Protein AF-A0A164GA75-F1 (afdb_monomer_lite)

Secondary structure (DSSP, 8-state):
-HHHHHHHHHHHHHHHHHHHHTT-HHHHHHHHHHHHHHHHHHHHHHHHHHHHHHHHHHHHHHHHHHHHHHHHHHHHHHHHHHHHHHHHHHHHHHHTTS--TT------PPPPSSPPP-PPPSS-HHHH-S-GGGGHHHHHHHHHHHHS--S-HHHHHHHHHTT--SHHHHH-

Sequence (172 aa):
EEWEKELEKLTSRFERELANKRKKPDEQKVLTLRLQREREDLEKNLTVRRDKKKESLTRKLLEHERAATAALVEKQSKEMMNLINEKRSEFMRAESLYIDDDYQTEELFPYPSNAPAPQPPGVAKTDIYHDPLVFADIDQIAISVAQEDQKTFTDLVRMLIGRCGSDVEKAR

Radius of gyration: 41.41 Å; chains: 1; bounding box: 78×39×121 Å

Foldseek 3Di:
DVVVVVVVVVVVVVVVVVVVVVPCPPVVVVVVVVVVVVVVVVVVVVVVVVVVVVVVVVVVVVVVVVVVVVVVVVVVVVVVVVVVVVVVVVVVVVVVVVPDPPDPDPDPPPPPPDDPDDDDDPDDPVRPDPDPVVCVVLVVQLVVLVVDDDPDPVVSLCSSCVPPPDPVSSVD

Organism: NCBI:txid35525

Structure (mmCIF, N/CA/C/O backbone):
data_AF-A0A164GA75-F1
#
_entry.id   AF-A0A164GA75-F1
#
loop_
_atom_site.group_PDB
_atom_site.id
_atom_site.type_symbol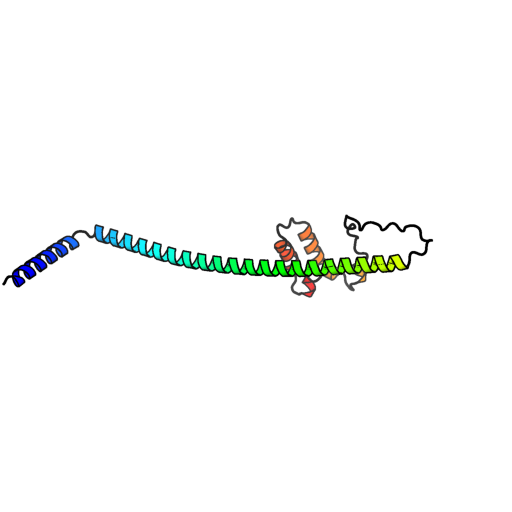
_atom_site.label_atom_id
_atom_site.label_alt_id
_atom_site.label_comp_id
_atom_site.label_asym_id
_atom_site.label_entity_id
_atom_site.label_seq_id
_atom_site.pdbx_PDB_ins_code
_atom_site.Cartn_x
_atom_site.Cartn_y
_atom_site.Cartn_z
_atom_site.occupancy
_atom_site.B_iso_or_equiv
_atom_site.auth_seq_id
_atom_site.auth_comp_id
_atom_site.auth_asym_id
_atom_site.auth_atom_id
_atom_site.pdbx_PDB_model_num
ATOM 1 N N . GLU A 1 1 ? -21.907 -17.164 85.142 1.00 59.22 1 GLU A N 1
ATOM 2 C CA . GLU A 1 1 ? -22.720 -15.996 85.543 1.00 59.22 1 GLU A CA 1
ATOM 3 C C . GLU A 1 1 ? -22.492 -14.733 84.706 1.00 59.22 1 GLU A C 1
ATOM 5 O O . GLU A 1 1 ? -23.380 -14.381 83.941 1.00 59.22 1 GLU A O 1
ATOM 10 N N . GLU A 1 2 ? -21.353 -14.032 84.779 1.00 69.69 2 GLU A N 1
ATOM 11 C CA . GLU A 1 2 ? -21.172 -12.776 84.007 1.00 69.69 2 GLU A CA 1
ATOM 12 C C . GLU A 1 2 ? -21.111 -12.994 82.487 1.00 69.69 2 GLU A C 1
ATOM 14 O O . GLU A 1 2 ? -21.701 -12.242 81.714 1.00 69.69 2 GLU A O 1
ATOM 19 N N . TRP A 1 3 ? -20.468 -14.080 82.062 1.00 61.66 3 TRP A N 1
ATOM 20 C CA . TRP A 1 3 ? -20.331 -14.450 80.653 1.00 61.66 3 TRP A CA 1
ATOM 21 C C . TRP A 1 3 ? -21.656 -14.867 80.011 1.00 61.66 3 TRP A C 1
ATOM 23 O O . TRP A 1 3 ? -21.886 -14.592 78.839 1.00 61.66 3 TRP A O 1
ATOM 33 N N . GLU A 1 4 ? -22.555 -15.479 80.780 1.00 81.44 4 GLU A N 1
ATOM 34 C CA . GLU A 1 4 ? -23.886 -15.868 80.299 1.00 81.44 4 GLU A CA 1
ATOM 35 C C . GLU A 1 4 ? -24.770 -14.638 80.095 1.00 81.44 4 GLU A C 1
ATOM 37 O O . GLU A 1 4 ? -25.447 -14.538 79.077 1.00 81.44 4 GLU A O 1
ATOM 42 N N . LYS A 1 5 ? -24.685 -13.650 80.996 1.00 87.12 5 LYS A N 1
ATOM 43 C CA . LYS A 1 5 ? -25.382 -12.365 80.837 1.00 87.12 5 LYS A CA 1
ATOM 44 C C . LYS A 1 5 ? -24.860 -11.569 79.643 1.00 87.12 5 LYS A C 1
ATOM 46 O O . LYS A 1 5 ? -25.651 -10.942 78.943 1.00 87.12 5 LYS A O 1
ATOM 51 N N . GLU A 1 6 ? -23.552 -11.573 79.392 1.00 81.31 6 GLU A N 1
ATOM 52 C CA . GLU A 1 6 ? -22.984 -10.920 78.205 1.00 81.31 6 GLU A CA 1
ATOM 53 C C . GLU A 1 6 ? -23.359 -11.651 76.910 1.00 81.31 6 GLU A C 1
ATOM 55 O O . GLU A 1 6 ? -23.704 -11.005 75.919 1.00 81.31 6 GLU A O 1
ATOM 60 N N . LEU A 1 7 ? -23.401 -12.986 76.923 1.00 84.69 7 LEU A N 1
ATOM 61 C CA . LEU A 1 7 ? -23.861 -13.774 75.781 1.00 84.69 7 LEU A CA 1
ATOM 62 C C . LEU A 1 7 ? -25.351 -13.536 75.495 1.00 84.69 7 LEU A C 1
ATOM 64 O O . LEU A 1 7 ? -25.736 -13.348 74.342 1.00 84.69 7 LEU A O 1
ATOM 68 N N . GLU A 1 8 ? -26.189 -13.475 76.527 1.00 86.94 8 GLU A N 1
ATOM 69 C CA . GLU A 1 8 ? -27.622 -13.199 76.406 1.00 86.94 8 GLU A CA 1
ATOM 70 C C . GLU A 1 8 ? -27.879 -11.775 75.886 1.00 86.94 8 GLU A C 1
ATOM 72 O O . GLU A 1 8 ? -28.682 -11.576 74.970 1.00 86.94 8 GLU A O 1
ATOM 77 N N . LYS A 1 9 ? -27.127 -10.778 76.372 1.00 86.38 9 LYS A N 1
ATOM 78 C CA . LYS A 1 9 ? -27.160 -9.411 75.823 1.00 86.38 9 LYS A CA 1
ATOM 79 C C . LYS A 1 9 ? -26.734 -9.372 74.359 1.00 86.38 9 LYS A C 1
ATOM 81 O O . LYS A 1 9 ? -27.380 -8.685 73.564 1.00 86.38 9 LYS A O 1
ATOM 86 N N . LEU A 1 10 ? -25.669 -10.088 73.996 1.00 84.25 10 LEU A N 1
ATOM 87 C CA . LEU A 1 10 ? -25.163 -10.134 72.626 1.00 84.25 10 LEU A CA 1
ATOM 88 C C . LEU A 1 10 ? -26.178 -10.798 71.690 1.00 84.25 10 LEU A C 1
ATOM 90 O O . LEU A 1 10 ? -26.462 -10.264 70.618 1.00 84.25 10 LEU A O 1
ATOM 94 N N . THR A 1 11 ? -26.790 -11.895 72.136 1.00 86.31 11 THR A N 1
ATOM 95 C CA . THR A 1 11 ? -27.823 -12.633 71.395 1.00 86.31 11 THR A CA 1
ATOM 96 C C . THR A 1 11 ? -29.084 -11.788 71.226 1.00 86.31 11 THR A C 1
ATOM 98 O O . THR A 1 11 ? -29.563 -11.613 70.110 1.00 86.31 11 THR A O 1
ATOM 101 N N . SER A 1 12 ? -29.560 -11.140 72.294 1.00 85.44 12 SER A N 1
ATOM 102 C CA . SER A 1 12 ? -30.733 -10.259 72.246 1.00 85.44 12 SER A CA 1
ATOM 103 C C . SER A 1 12 ? -30.503 -9.016 71.376 1.00 85.44 12 SER A C 1
ATOM 105 O O . SER A 1 12 ? -31.422 -8.529 70.711 1.00 85.44 12 SER A O 1
ATOM 107 N N . ARG A 1 13 ? -29.269 -8.495 71.336 1.00 86.62 13 ARG A N 1
ATOM 108 C CA . ARG A 1 13 ? -28.877 -7.414 70.420 1.00 86.62 13 ARG A CA 1
ATOM 109 C C . ARG A 1 13 ? -28.888 -7.891 68.966 1.00 86.62 13 ARG A C 1
ATOM 111 O O . ARG A 1 13 ? -29.420 -7.182 68.114 1.00 86.62 13 ARG A O 1
ATOM 118 N N . PHE A 1 14 ? -28.365 -9.087 68.700 1.00 81.94 14 PHE A N 1
ATOM 119 C CA . PHE A 1 14 ? -28.372 -9.699 67.372 1.00 81.94 14 PHE A CA 1
ATOM 120 C C . PHE A 1 14 ? -29.788 -9.990 66.869 1.00 81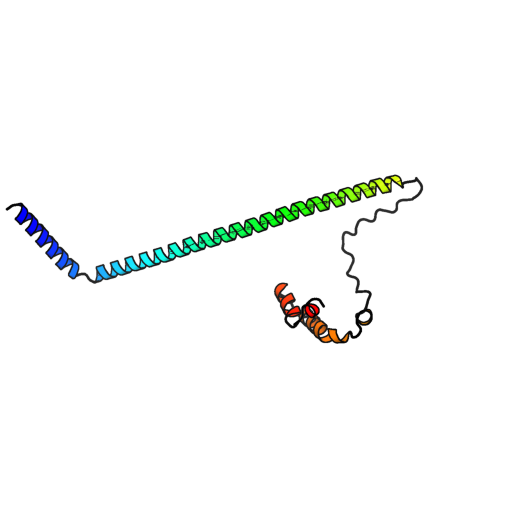.94 14 PHE A C 1
ATOM 122 O O . PHE A 1 14 ? -30.111 -9.657 65.731 1.00 81.94 14 PHE A O 1
ATOM 129 N N . GLU A 1 15 ? -30.662 -10.545 67.709 1.00 78.31 15 GLU A N 1
ATOM 130 C CA . GLU A 1 15 ? -32.063 -10.800 67.360 1.00 78.31 15 GLU A CA 1
ATOM 131 C C . GLU A 1 15 ? -32.826 -9.504 67.062 1.00 78.31 15 GLU A C 1
ATOM 133 O O . GLU A 1 15 ? -33.569 -9.438 66.079 1.00 78.31 15 GLU A O 1
ATOM 138 N N . ARG A 1 16 ? -32.591 -8.437 67.841 1.00 78.75 16 ARG A N 1
ATOM 139 C CA . ARG A 1 16 ? -33.144 -7.100 67.558 1.00 78.75 16 ARG A CA 1
ATOM 140 C C . ARG A 1 16 ? -32.627 -6.521 66.243 1.00 78.75 16 ARG A C 1
ATOM 142 O O . ARG A 1 16 ? -33.408 -5.941 65.490 1.00 78.75 16 ARG A O 1
ATOM 149 N N . GLU A 1 17 ? -31.344 -6.690 65.932 1.00 73.94 17 GLU A N 1
ATOM 150 C CA . GLU A 1 17 ? -30.787 -6.268 64.642 1.00 73.94 17 GLU A CA 1
ATOM 151 C C . GLU A 1 17 ? -31.347 -7.078 63.468 1.00 73.94 17 GLU A C 1
ATOM 153 O O . GLU A 1 17 ? -31.675 -6.495 62.435 1.00 73.94 17 GLU A O 1
ATOM 158 N N . LEU A 1 18 ? -31.527 -8.393 63.615 1.00 70.88 18 LEU A N 1
ATOM 159 C CA . LEU A 1 18 ? -32.168 -9.243 62.607 1.00 70.88 18 LEU A CA 1
ATOM 160 C C . LEU A 1 18 ? -33.634 -8.853 62.384 1.00 70.88 18 LEU A C 1
ATOM 162 O O . LEU A 1 18 ? -34.083 -8.770 61.238 1.00 70.88 18 LEU A O 1
ATOM 166 N N . ALA A 1 19 ? -34.371 -8.564 63.457 1.00 69.19 19 ALA A N 1
ATOM 167 C CA . ALA A 1 19 ? -35.753 -8.097 63.387 1.00 69.19 19 ALA A CA 1
ATOM 168 C C . ALA A 1 19 ? -35.871 -6.716 62.715 1.00 69.19 19 ALA A C 1
ATOM 170 O O . ALA A 1 19 ? -36.826 -6.476 61.974 1.00 69.19 19 ALA A O 1
ATOM 171 N N . ASN A 1 20 ? -34.885 -5.832 62.907 1.00 62.78 20 ASN A N 1
ATOM 172 C CA . ASN A 1 20 ? -34.824 -4.529 62.240 1.00 62.78 20 ASN A CA 1
ATOM 173 C C . ASN A 1 20 ? -34.371 -4.630 60.775 1.00 62.78 20 ASN A C 1
ATOM 175 O O . ASN A 1 20 ? -34.919 -3.934 59.921 1.00 62.78 20 ASN A O 1
ATOM 179 N N . LYS A 1 21 ? -33.438 -5.533 60.449 1.00 59.88 21 LYS A N 1
ATOM 180 C CA . LYS A 1 21 ? -32.997 -5.793 59.065 1.00 59.88 21 LYS A CA 1
ATOM 181 C C . LYS A 1 21 ? -34.101 -6.411 58.206 1.00 59.88 21 LYS A C 1
ATOM 183 O O . LYS A 1 21 ? -34.200 -6.088 57.028 1.00 59.88 21 LYS A O 1
ATOM 188 N N . ARG A 1 22 ? -34.991 -7.217 58.797 1.00 58.31 22 ARG A N 1
ATOM 189 C CA . ARG A 1 22 ? -36.181 -7.759 58.113 1.00 58.31 22 ARG A CA 1
ATOM 190 C C . ARG A 1 22 ? -37.198 -6.688 57.678 1.00 58.31 22 ARG A C 1
ATOM 192 O O . ARG A 1 22 ? -38.061 -6.996 56.864 1.00 58.31 22 ARG A O 1
ATOM 199 N N . LYS A 1 23 ? -37.115 -5.448 58.182 1.00 55.59 23 LYS A N 1
ATOM 200 C CA . LYS A 1 23 ? -38.116 -4.389 57.941 1.00 55.59 23 LYS A CA 1
ATOM 201 C C . LYS A 1 23 ? -37.779 -3.389 56.825 1.00 55.59 23 LYS A C 1
ATOM 203 O O . LYS A 1 23 ? -38.634 -2.568 56.515 1.00 55.59 23 LYS A O 1
ATOM 208 N N . LYS A 1 24 ? -36.599 -3.437 56.191 1.00 58.72 24 LYS A N 1
ATOM 209 C CA . LYS A 1 24 ? -36.238 -2.493 55.108 1.00 58.72 24 LYS A CA 1
ATOM 210 C C . LYS A 1 24 ? -35.827 -3.194 53.805 1.00 58.72 24 LYS A C 1
ATOM 212 O O . LYS A 1 24 ? -34.660 -3.147 53.416 1.00 58.72 24 LYS A O 1
ATOM 217 N N . PRO A 1 25 ? -36.782 -3.813 53.091 1.00 60.19 25 PRO A N 1
ATOM 218 C CA . PRO A 1 25 ? -36.524 -4.400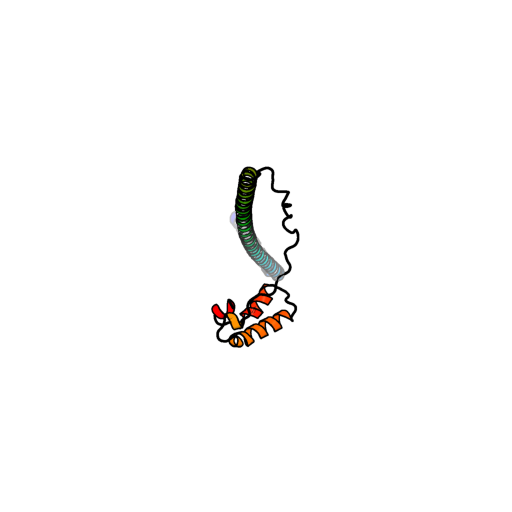 51.775 1.00 60.19 25 PRO A CA 1
ATOM 219 C C . PRO A 1 25 ? -36.012 -3.371 50.748 1.00 60.19 25 PRO A C 1
ATOM 221 O O . PRO A 1 25 ? -35.277 -3.742 49.836 1.00 60.19 25 PRO A O 1
ATOM 224 N N . ASP A 1 26 ? -36.338 -2.084 50.907 1.00 61.50 26 ASP A N 1
ATOM 225 C CA . ASP A 1 26 ? -35.919 -1.028 49.975 1.00 61.50 26 ASP A CA 1
ATOM 226 C C . ASP A 1 26 ? -34.427 -0.674 50.072 1.00 61.50 26 ASP A C 1
ATOM 228 O O . ASP A 1 26 ? -33.779 -0.503 49.043 1.00 61.50 26 ASP A O 1
ATOM 232 N N . GLU A 1 27 ? -33.831 -0.655 51.271 1.00 63.94 27 GLU A N 1
ATOM 233 C CA . GLU A 1 27 ? -32.378 -0.449 51.420 1.00 63.94 27 GLU A CA 1
ATOM 234 C C . GLU A 1 27 ? -31.586 -1.626 50.834 1.00 63.94 27 GLU A C 1
ATOM 236 O O . GLU A 1 27 ? -30.535 -1.435 50.221 1.00 63.94 27 GLU A O 1
ATOM 241 N N . GLN A 1 28 ? -32.122 -2.843 50.953 1.00 65.00 28 GLN A N 1
ATOM 242 C CA . GLN A 1 28 ? -31.507 -4.044 50.399 1.00 65.00 28 GLN A CA 1
ATOM 243 C C . GLN A 1 28 ? -31.578 -4.063 48.866 1.00 65.00 28 GLN A C 1
ATOM 245 O O . GLN A 1 28 ? -30.580 -4.380 48.223 1.00 65.00 28 GLN A O 1
ATOM 250 N N . LYS A 1 29 ? -32.703 -3.623 48.278 1.00 71.88 29 LYS A N 1
ATOM 251 C CA . LYS A 1 29 ? -32.850 -3.425 46.825 1.00 71.88 29 LYS A CA 1
ATOM 252 C C . LYS A 1 29 ? -31.896 -2.358 46.285 1.00 71.88 29 LYS A C 1
ATOM 254 O O . LYS A 1 29 ? -31.249 -2.583 45.263 1.00 71.88 29 LYS A O 1
ATOM 259 N N . VAL A 1 30 ? -31.761 -1.222 46.973 1.00 77.56 30 VAL A N 1
ATOM 260 C CA . VAL A 1 30 ? -30.824 -0.148 46.591 1.00 77.56 30 VAL A CA 1
ATOM 261 C C . VAL A 1 30 ? -29.373 -0.627 46.664 1.00 77.56 30 VAL A C 1
ATOM 263 O O . VAL A 1 30 ? -28.587 -0.338 45.760 1.00 77.56 30 VAL A O 1
ATOM 266 N N . LEU A 1 31 ? -29.018 -1.404 47.692 1.00 75.12 31 LEU A N 1
ATOM 267 C CA . LEU A 1 31 ? -27.688 -1.999 47.820 1.00 75.12 31 LEU A CA 1
ATOM 268 C C . LEU A 1 31 ? -27.401 -2.998 46.692 1.00 75.12 31 LEU A C 1
ATOM 270 O O . LEU A 1 31 ? -26.341 -2.926 46.076 1.00 75.12 31 LEU A O 1
ATOM 274 N N . THR A 1 32 ? -28.347 -3.884 46.368 1.00 79.50 32 THR A N 1
ATOM 275 C CA . THR A 1 32 ? -28.183 -4.822 45.246 1.00 79.50 32 THR A CA 1
ATOM 276 C C . THR A 1 32 ? -28.052 -4.106 43.906 1.00 79.50 32 THR A C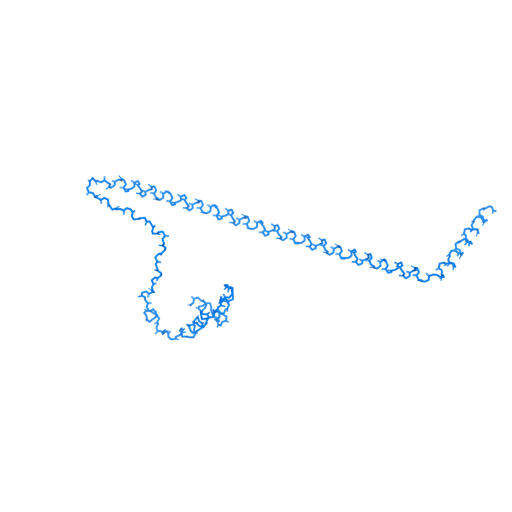 1
ATOM 278 O O . THR A 1 32 ? -27.236 -4.508 43.084 1.00 79.50 32 THR A O 1
ATOM 281 N N . LEU A 1 33 ? -28.782 -3.007 43.700 1.00 83.62 33 LEU A N 1
ATOM 282 C CA . LEU A 1 33 ? -28.729 -2.228 42.462 1.00 83.62 33 LEU A CA 1
ATOM 283 C C . LEU A 1 33 ? -27.399 -1.465 42.334 1.00 83.62 33 LEU A C 1
ATOM 285 O O . LEU A 1 33 ? -26.836 -1.393 41.243 1.00 83.62 33 LEU A O 1
ATOM 289 N N . ARG A 1 34 ? -26.840 -0.970 43.452 1.00 84.12 34 ARG A N 1
ATOM 290 C CA . ARG A 1 34 ? -25.469 -0.430 43.497 1.00 84.12 34 ARG A CA 1
ATOM 291 C C . ARG A 1 34 ? -24.422 -1.489 43.175 1.00 84.12 34 ARG A C 1
ATOM 293 O O . ARG A 1 34 ? -23.603 -1.252 42.298 1.00 84.12 34 ARG A O 1
ATOM 300 N N . LEU A 1 35 ? -24.482 -2.651 43.822 1.00 86.50 35 LEU A N 1
ATOM 301 C CA . LEU A 1 35 ? -23.540 -3.749 43.576 1.00 86.50 35 LEU A CA 1
ATOM 302 C C . LEU A 1 35 ? -23.604 -4.241 42.125 1.00 86.50 35 LEU A C 1
ATOM 304 O O . LEU A 1 35 ? -22.582 -4.564 41.527 1.00 86.50 35 LEU A O 1
ATOM 308 N N . GLN A 1 36 ? -24.798 -4.267 41.534 1.00 87.38 36 GLN A N 1
ATOM 309 C CA . GLN A 1 36 ? -24.979 -4.641 40.137 1.00 87.38 36 GLN A CA 1
ATOM 310 C C . GLN A 1 36 ? -24.379 -3.602 39.183 1.00 87.38 36 GLN A C 1
ATOM 312 O O . GLN A 1 36 ? -23.697 -3.975 38.231 1.00 87.38 36 GLN A O 1
ATOM 317 N N . ARG A 1 37 ? -24.540 -2.310 39.488 1.00 88.12 37 ARG A N 1
ATOM 318 C CA . ARG A 1 37 ? -23.903 -1.221 38.741 1.00 88.12 37 ARG A CA 1
ATOM 319 C C . ARG A 1 37 ? -22.379 -1.247 38.867 1.00 88.12 37 ARG A C 1
ATOM 321 O O . ARG A 1 37 ? -21.695 -1.143 37.859 1.00 88.12 37 ARG A O 1
ATOM 328 N N . GLU A 1 38 ? -21.848 -1.478 40.068 1.00 87.88 38 GLU A N 1
ATOM 329 C CA . GLU A 1 38 ? -20.406 -1.651 40.297 1.00 87.88 38 GLU A CA 1
ATOM 330 C C . GLU A 1 38 ? -19.849 -2.853 39.525 1.00 87.88 38 GLU A C 1
ATOM 332 O O . GLU A 1 38 ? -18.774 -2.761 38.934 1.00 87.88 38 GLU A O 1
ATOM 337 N N . ARG A 1 39 ? -20.596 -3.965 39.460 1.00 89.00 39 ARG A N 1
ATOM 338 C CA . ARG A 1 39 ? -20.222 -5.135 38.655 1.00 89.00 39 ARG A CA 1
ATOM 339 C C . ARG A 1 39 ? -20.165 -4.798 37.165 1.00 89.00 39 ARG A C 1
ATOM 341 O O . ARG A 1 39 ? -19.188 -5.144 36.509 1.00 89.00 39 ARG A O 1
ATOM 348 N N . GLU A 1 40 ? -21.186 -4.126 36.638 1.00 88.38 40 GLU A N 1
ATOM 349 C CA . GLU A 1 40 ? -21.233 -3.701 35.233 1.00 88.38 40 GLU A CA 1
ATOM 350 C C . GLU A 1 40 ? -20.126 -2.692 34.894 1.00 88.38 40 GLU A C 1
ATOM 352 O O . GLU A 1 40 ? -19.514 -2.775 33.829 1.00 88.38 40 GLU A O 1
ATOM 357 N N . ASP A 1 41 ? -19.833 -1.756 35.797 1.00 88.50 41 ASP A N 1
ATOM 358 C CA . ASP A 1 41 ? -18.778 -0.757 35.614 1.00 88.50 41 ASP A CA 1
ATOM 359 C C . ASP A 1 41 ? -17.379 -1.387 35.664 1.00 88.50 41 ASP A C 1
ATOM 361 O O . ASP A 1 41 ? -16.488 -0.989 34.903 1.00 88.50 41 ASP A O 1
ATOM 365 N N . LEU A 1 42 ? -17.181 -2.402 36.513 1.00 86.75 42 LEU A N 1
ATOM 366 C CA . LEU A 1 42 ? -15.963 -3.213 36.538 1.00 86.75 42 LEU A CA 1
ATOM 367 C C . LEU A 1 42 ? -15.813 -4.033 35.256 1.00 86.75 42 LEU A C 1
ATOM 369 O O . LEU A 1 42 ? -14.739 -4.030 34.655 1.00 86.75 42 LEU A O 1
ATOM 373 N N . GLU A 1 43 ? -16.881 -4.685 34.799 1.00 85.44 43 GLU A N 1
ATOM 374 C CA . GLU A 1 43 ? -16.886 -5.473 33.566 1.00 85.44 43 GLU A CA 1
ATOM 375 C C . GLU A 1 43 ? -16.548 -4.604 32.343 1.00 85.44 43 GLU A C 1
ATOM 377 O O . GLU A 1 43 ? -15.649 -4.941 31.567 1.00 85.44 43 GLU A O 1
ATOM 382 N N . LYS A 1 44 ? -17.167 -3.422 32.226 1.00 88.94 44 LYS A N 1
ATOM 383 C CA . LYS A 1 44 ? -16.848 -2.429 31.185 1.00 88.94 44 LYS A CA 1
ATOM 384 C C . LYS A 1 44 ? -15.412 -1.914 31.294 1.00 88.94 44 LYS A C 1
ATOM 386 O O . LYS A 1 44 ? -14.733 -1.760 30.283 1.00 88.94 44 LYS A O 1
ATOM 391 N N . ASN A 1 45 ? -14.902 -1.661 32.500 1.00 88.81 45 ASN A N 1
ATOM 392 C CA . ASN A 1 45 ? -13.514 -1.218 32.661 1.00 88.81 45 ASN A CA 1
ATOM 393 C C . ASN A 1 45 ? -12.503 -2.288 32.237 1.00 88.81 45 ASN A C 1
ATOM 395 O O . ASN A 1 45 ? -11.477 -1.963 31.633 1.00 88.81 45 ASN A O 1
ATOM 399 N N . LEU A 1 46 ? -12.774 -3.556 32.547 1.00 87.06 46 LEU A N 1
ATOM 400 C CA . LEU A 1 46 ? -11.898 -4.665 32.178 1.00 87.06 46 LEU A CA 1
ATOM 401 C C . LEU A 1 46 ? -11.856 -4.867 30.658 1.00 87.06 46 LEU A C 1
ATOM 403 O O . LEU A 1 46 ? -10.766 -5.020 30.099 1.00 87.06 46 LEU A O 1
ATOM 407 N N . THR A 1 47 ? -13.002 -4.788 29.975 1.00 84.50 47 THR A N 1
ATOM 408 C CA . THR A 1 47 ? -13.063 -4.885 28.507 1.00 84.50 47 THR A CA 1
ATOM 409 C C . THR A 1 47 ? -12.377 -3.698 27.836 1.00 84.50 47 THR A C 1
ATOM 411 O O . THR A 1 47 ? -11.505 -3.904 26.993 1.00 84.50 47 THR A O 1
ATOM 414 N N . VAL A 1 48 ? -12.630 -2.471 28.300 1.00 89.62 48 VAL A N 1
ATOM 415 C CA . VAL A 1 48 ? -11.975 -1.258 27.782 1.00 89.62 48 VAL A CA 1
ATOM 416 C C . VAL A 1 48 ? -10.455 -1.310 27.954 1.00 89.62 48 VAL A C 1
ATOM 418 O O . VAL A 1 48 ? -9.717 -0.934 27.045 1.00 89.62 48 VAL A O 1
ATOM 421 N N . ARG A 1 49 ? -9.945 -1.787 29.098 1.00 87.19 49 ARG A N 1
ATOM 422 C CA . ARG A 1 49 ? -8.491 -1.926 29.316 1.00 87.19 49 ARG A CA 1
ATOM 423 C C . ARG A 1 49 ? -7.867 -2.943 28.367 1.00 87.19 49 ARG A C 1
ATOM 425 O O . ARG A 1 49 ? -6.793 -2.686 27.821 1.00 87.19 49 ARG A O 1
ATOM 432 N N . ARG A 1 50 ? -8.531 -4.083 28.168 1.00 90.00 50 ARG A N 1
ATOM 433 C CA . ARG A 1 50 ? -8.089 -5.114 27.224 1.00 90.00 50 ARG A CA 1
ATOM 434 C C . ARG A 1 50 ? -8.062 -4.568 25.795 1.00 90.00 50 ARG A C 1
ATOM 436 O O . ARG A 1 50 ? -7.064 -4.761 25.102 1.00 90.00 50 ARG A O 1
ATOM 443 N N . ASP A 1 51 ? -9.103 -3.851 25.388 1.00 90.06 51 ASP A N 1
ATOM 444 C CA . ASP A 1 51 ? -9.227 -3.318 24.030 1.00 90.06 51 ASP A CA 1
ATOM 445 C C . ASP A 1 51 ? -8.187 -2.224 23.766 1.00 90.06 51 ASP A C 1
ATOM 447 O O . ASP A 1 51 ? -7.461 -2.309 22.779 1.00 90.06 51 ASP A O 1
ATOM 451 N N . LYS A 1 52 ? -7.985 -1.297 24.713 1.00 93.38 52 LYS A N 1
ATOM 452 C CA . LYS A 1 52 ? -6.909 -0.289 24.645 1.00 93.38 52 LYS A CA 1
ATOM 453 C C . LYS A 1 52 ? -5.519 -0.920 24.548 1.00 93.38 52 LYS A C 1
ATOM 455 O O . LYS A 1 52 ? -4.659 -0.426 23.821 1.00 93.38 52 LYS A O 1
ATOM 460 N N . LYS A 1 53 ? -5.272 -2.020 25.272 1.00 93.50 53 LYS A N 1
ATOM 461 C CA . LYS A 1 53 ? -3.991 -2.741 25.199 1.00 93.50 53 LYS A CA 1
ATOM 462 C C . LYS A 1 53 ? -3.800 -3.402 23.833 1.00 93.50 53 LYS A C 1
ATOM 464 O O . LYS A 1 53 ? -2.704 -3.324 23.280 1.00 93.50 53 LYS A O 1
ATOM 469 N N . LYS A 1 54 ? -4.852 -4.021 23.289 1.00 94.56 54 LYS A N 1
ATOM 470 C CA . LYS A 1 54 ? -4.836 -4.620 21.949 1.00 94.56 54 LYS A CA 1
ATOM 471 C C . LYS A 1 54 ? -4.570 -3.555 20.885 1.00 94.56 54 LYS A C 1
ATOM 473 O O . LYS A 1 54 ? -3.653 -3.729 20.093 1.00 94.56 54 LYS A O 1
ATOM 478 N N . GLU A 1 55 ? -5.302 -2.447 20.929 1.00 93.44 55 GLU A N 1
ATOM 479 C CA . GLU A 1 55 ? -5.152 -1.321 20.004 1.00 93.44 55 GLU A CA 1
ATOM 480 C C . GLU A 1 55 ? -3.739 -0.722 20.058 1.00 93.44 55 GLU A C 1
ATOM 482 O O . GLU A 1 55 ? -3.097 -0.527 19.024 1.00 93.44 55 GLU A O 1
ATOM 487 N N . SER A 1 56 ? -3.205 -0.499 21.265 1.00 93.62 56 SER A N 1
ATOM 488 C CA . SER A 1 56 ? -1.841 0.006 21.450 1.00 93.62 56 SER A CA 1
ATOM 489 C C . SER A 1 56 ? -0.791 -0.936 20.859 1.00 93.62 56 SER A C 1
ATOM 491 O O . SER A 1 56 ? 0.140 -0.475 20.197 1.00 93.62 56 SER A O 1
ATOM 493 N N . LEU A 1 57 ? -0.944 -2.248 21.061 1.00 93.81 57 LEU A N 1
ATOM 494 C CA . LEU A 1 57 ? -0.030 -3.239 20.499 1.00 93.81 57 LEU A CA 1
ATOM 495 C C . LEU A 1 57 ? -0.097 -3.249 18.969 1.00 93.81 57 LEU A C 1
ATOM 497 O O . LEU A 1 57 ? 0.941 -3.178 18.316 1.00 93.81 57 LEU A O 1
ATOM 501 N N . THR A 1 58 ? -1.302 -3.271 18.395 1.00 92.44 58 THR A N 1
ATOM 502 C CA . THR A 1 58 ? -1.480 -3.243 16.937 1.00 92.44 58 THR A CA 1
ATOM 503 C C . THR A 1 58 ? -0.925 -1.964 16.319 1.00 92.44 58 THR A C 1
ATOM 505 O O . THR A 1 58 ? -0.290 -2.019 15.269 1.00 92.44 58 THR A O 1
ATOM 508 N N . ARG A 1 59 ? -1.083 -0.818 16.994 1.00 94.62 59 ARG A N 1
ATOM 509 C CA . ARG A 1 59 ? -0.538 0.465 16.537 1.00 94.62 59 ARG A CA 1
ATOM 510 C C . ARG A 1 59 ? 0.989 0.449 16.509 1.00 94.62 59 ARG A C 1
ATOM 512 O O . ARG A 1 59 ? 1.567 0.872 15.517 1.00 94.62 59 ARG A O 1
ATOM 519 N N . LYS A 1 60 ? 1.631 -0.080 17.558 1.00 94.94 60 LYS A N 1
ATOM 520 C CA . LYS A 1 60 ? 3.097 -0.212 17.623 1.00 94.94 60 LYS A CA 1
ATOM 521 C C . LYS A 1 60 ? 3.648 -1.137 16.542 1.00 94.94 60 LYS A C 1
ATOM 523 O O . LYS A 1 60 ? 4.685 -0.829 15.968 1.00 94.94 60 LYS A O 1
ATOM 528 N N . LEU A 1 61 ? 2.961 -2.245 16.253 1.00 94.06 61 LEU A N 1
ATOM 529 C CA . LEU A 1 61 ? 3.359 -3.153 15.173 1.00 94.06 61 LEU A CA 1
ATOM 530 C C . LEU A 1 61 ? 3.293 -2.459 13.809 1.00 94.06 61 LEU A C 1
ATOM 532 O O . LEU A 1 61 ? 4.263 -2.503 13.059 1.00 94.06 61 LEU A O 1
ATOM 536 N N . LEU A 1 62 ? 2.195 -1.755 13.524 1.00 94.56 62 LEU A N 1
ATOM 537 C CA . LEU A 1 62 ? 2.038 -1.024 12.266 1.00 94.56 62 LEU A CA 1
ATOM 538 C C . LEU A 1 62 ? 3.077 0.099 12.119 1.00 94.56 62 LEU A C 1
ATOM 540 O O . LEU A 1 62 ? 3.612 0.323 11.037 1.00 94.56 62 LEU A O 1
ATOM 544 N N . GLU A 1 63 ? 3.367 0.813 13.205 1.00 94.88 63 GLU A N 1
ATOM 545 C CA . GLU A 1 63 ? 4.391 1.858 13.232 1.00 94.88 63 GLU A CA 1
ATOM 546 C C . GLU A 1 63 ? 5.793 1.285 12.989 1.00 94.88 63 GLU A C 1
ATOM 548 O O . GLU A 1 63 ? 6.553 1.848 12.204 1.00 94.88 63 GLU A O 1
ATOM 553 N N . HIS A 1 64 ? 6.104 0.128 13.578 1.00 96.44 64 HIS A N 1
ATOM 554 C CA . HIS A 1 64 ? 7.360 -0.575 13.335 1.00 96.44 64 HIS A CA 1
ATOM 555 C C . HIS A 1 64 ? 7.497 -1.030 11.875 1.00 96.44 64 HIS A C 1
ATOM 557 O O . HIS A 1 64 ? 8.552 -0.833 11.275 1.00 96.44 64 HIS A O 1
ATOM 563 N N . GLU A 1 65 ? 6.444 -1.587 11.267 1.00 94.88 65 GLU A N 1
ATOM 564 C CA . GLU A 1 65 ? 6.478 -1.953 9.843 1.00 94.88 65 GLU A CA 1
ATOM 565 C C . GLU A 1 65 ? 6.663 -0.738 8.929 1.00 94.88 65 GLU A C 1
ATOM 567 O O . GLU A 1 65 ? 7.463 -0.777 7.990 1.00 94.88 65 GLU A O 1
ATOM 572 N N . ARG A 1 66 ? 5.977 0.373 9.226 1.00 95.56 66 ARG A N 1
ATOM 573 C CA . ARG A 1 66 ? 6.153 1.633 8.491 1.00 95.56 66 ARG A CA 1
ATOM 574 C C . ARG A 1 66 ? 7.582 2.154 8.608 1.00 95.56 66 ARG A C 1
ATOM 576 O O . ARG A 1 66 ? 8.162 2.540 7.598 1.00 95.56 66 ARG A O 1
ATOM 583 N N . ALA A 1 67 ? 8.160 2.133 9.809 1.00 95.25 67 ALA A N 1
ATOM 584 C CA . ALA A 1 67 ? 9.535 2.564 10.042 1.00 95.25 67 ALA A CA 1
ATOM 585 C C . ALA A 1 67 ? 10.551 1.671 9.311 1.00 95.25 67 ALA A C 1
ATOM 587 O O . ALA A 1 67 ? 11.466 2.185 8.671 1.00 95.25 67 ALA A O 1
ATOM 588 N N . ALA A 1 68 ? 10.367 0.347 9.344 1.00 95.06 68 ALA A N 1
ATOM 589 C CA . ALA A 1 68 ? 11.217 -0.595 8.618 1.00 95.06 68 ALA A CA 1
ATOM 590 C C . ALA A 1 68 ? 11.151 -0.372 7.098 1.00 95.06 68 ALA A C 1
ATOM 592 O O . ALA A 1 68 ? 12.183 -0.360 6.427 1.00 95.06 68 ALA A O 1
ATOM 593 N N . THR A 1 69 ? 9.951 -0.124 6.566 1.00 94.75 69 THR A N 1
ATOM 594 C CA . THR A 1 69 ? 9.752 0.179 5.142 1.00 94.75 69 THR A CA 1
ATOM 595 C C . THR A 1 69 ? 10.426 1.495 4.759 1.00 94.75 69 THR A C 1
ATOM 597 O O . THR A 1 69 ? 11.151 1.544 3.770 1.00 94.75 69 THR A O 1
ATOM 600 N N . ALA A 1 70 ? 10.253 2.549 5.562 1.00 96.25 70 ALA A N 1
ATOM 601 C CA . ALA A 1 70 ? 10.898 3.838 5.323 1.00 96.25 70 ALA A CA 1
ATOM 602 C C . ALA A 1 70 ? 12.431 3.723 5.336 1.00 96.25 70 ALA A C 1
ATOM 604 O O . ALA A 1 70 ? 13.092 4.250 4.446 1.00 96.25 70 ALA A O 1
ATOM 605 N N . ALA A 1 71 ? 12.997 2.979 6.291 1.00 95.56 71 ALA A N 1
ATOM 606 C CA . ALA A 1 71 ? 14.438 2.745 6.366 1.00 95.56 71 ALA A CA 1
ATOM 607 C C . ALA A 1 71 ? 14.971 1.963 5.154 1.00 95.56 71 ALA A C 1
ATOM 609 O O . ALA A 1 71 ? 16.055 2.264 4.652 1.00 95.56 71 ALA A O 1
ATOM 610 N N . LEU A 1 72 ? 14.214 0.975 4.664 1.00 96.88 72 LEU A N 1
ATOM 611 C CA . LEU A 1 72 ? 14.576 0.232 3.459 1.00 96.88 72 LEU A CA 1
ATOM 612 C C . LEU A 1 72 ? 14.568 1.136 2.220 1.00 96.88 72 LEU A C 1
ATOM 614 O O . LEU A 1 72 ? 15.526 1.110 1.450 1.00 96.88 72 LEU A O 1
ATOM 618 N N . VAL A 1 73 ? 13.520 1.947 2.054 1.00 97.06 73 VAL A N 1
ATOM 619 C CA . VAL A 1 73 ? 13.399 2.895 0.938 1.00 97.06 73 VAL A CA 1
ATOM 620 C C . VAL A 1 73 ? 14.530 3.920 0.969 1.00 97.06 73 VAL A C 1
ATOM 622 O O . VAL A 1 73 ? 15.151 4.149 -0.061 1.00 97.06 73 VAL A O 1
ATOM 625 N N . GLU A 1 74 ? 14.855 4.477 2.137 1.00 96.19 74 GLU A N 1
ATOM 626 C CA . GLU A 1 74 ? 15.967 5.425 2.305 1.00 96.19 74 GLU A CA 1
ATOM 627 C C . GLU A 1 74 ? 17.321 4.793 1.948 1.00 96.19 74 GLU A C 1
ATOM 629 O O . GLU A 1 74 ? 18.172 5.408 1.305 1.00 96.19 74 GLU A O 1
ATOM 634 N N . LYS A 1 75 ? 17.532 3.528 2.331 1.00 97.25 75 LYS A N 1
ATOM 635 C CA . LYS A 1 75 ? 18.749 2.801 1.960 1.00 97.25 75 LYS A CA 1
ATOM 636 C C . LYS A 1 75 ? 18.837 2.618 0.442 1.00 97.25 75 LYS A C 1
ATOM 638 O O . LYS A 1 75 ? 19.875 2.913 -0.146 1.00 97.25 75 LYS A O 1
ATOM 643 N N . GLN A 1 76 ? 17.759 2.148 -0.182 1.00 97.00 76 GLN A N 1
ATOM 644 C CA . GLN A 1 76 ? 17.720 1.900 -1.624 1.00 97.00 76 GLN A CA 1
ATOM 645 C C . GLN A 1 76 ? 17.830 3.194 -2.438 1.00 97.00 76 GLN A C 1
ATOM 647 O O . GLN A 1 76 ? 18.543 3.224 -3.439 1.00 97.00 76 GLN A O 1
ATOM 652 N N . SER A 1 77 ? 17.179 4.276 -2.004 1.00 96.25 77 SER A N 1
ATOM 653 C CA . SER A 1 77 ? 17.260 5.580 -2.669 1.00 96.25 77 SER A CA 1
ATOM 654 C C . SER A 1 77 ? 18.681 6.139 -2.614 1.00 96.25 77 SER A C 1
ATOM 656 O O . SER A 1 77 ? 19.193 6.627 -3.622 1.00 96.25 77 SER A O 1
ATOM 658 N N . LYS A 1 78 ? 19.364 5.994 -1.472 1.00 96.81 78 LYS A N 1
ATOM 659 C CA . LYS A 1 78 ? 20.765 6.385 -1.313 1.00 96.81 78 LYS A CA 1
ATOM 660 C C . LYS A 1 78 ? 21.699 5.574 -2.209 1.00 96.81 78 LYS A C 1
ATOM 662 O O . LYS A 1 78 ? 22.568 6.153 -2.855 1.00 96.81 78 LYS A O 1
ATOM 667 N N . GLU A 1 79 ? 21.528 4.254 -2.266 1.00 97.00 79 GLU A N 1
ATOM 668 C CA . GLU A 1 79 ? 22.307 3.388 -3.163 1.00 97.00 79 GLU A CA 1
ATOM 669 C C . GLU A 1 79 ? 22.094 3.774 -4.634 1.00 97.00 79 GLU A C 1
ATOM 671 O O . GLU A 1 79 ? 23.064 3.927 -5.376 1.00 97.00 79 GLU A O 1
ATOM 676 N N . MET A 1 80 ? 20.848 4.033 -5.038 1.00 95.38 80 MET A N 1
ATOM 677 C CA . MET A 1 80 ? 20.513 4.469 -6.395 1.00 95.38 80 MET A CA 1
ATOM 678 C C . MET A 1 80 ? 21.125 5.836 -6.734 1.00 95.38 80 MET A C 1
ATOM 680 O O . MET A 1 80 ? 21.717 5.994 -7.799 1.00 95.38 80 MET A O 1
ATOM 684 N N . MET A 1 81 ? 21.048 6.811 -5.824 1.00 94.38 81 MET A N 1
ATOM 685 C CA . MET A 1 81 ? 21.670 8.128 -6.011 1.00 94.38 81 MET A CA 1
ATOM 686 C C . MET A 1 81 ? 23.193 8.042 -6.119 1.00 94.38 81 MET A C 1
ATOM 688 O O . MET A 1 81 ? 23.792 8.741 -6.936 1.00 94.38 81 MET A O 1
ATOM 692 N N . ASN A 1 82 ? 23.825 7.167 -5.336 1.00 94.31 82 ASN A N 1
ATOM 693 C CA . ASN A 1 82 ? 25.261 6.926 -5.440 1.00 94.31 82 ASN A CA 1
ATOM 694 C C . ASN A 1 82 ? 25.628 6.331 -6.802 1.00 94.31 82 ASN A C 1
ATOM 696 O O . ASN A 1 82 ? 26.558 6.824 -7.433 1.00 94.31 82 ASN A O 1
ATOM 700 N N . LEU A 1 83 ? 24.867 5.343 -7.284 1.00 96.00 83 LEU A N 1
ATOM 701 C CA . LEU A 1 83 ? 25.089 4.732 -8.596 1.00 96.00 83 LEU A CA 1
ATOM 702 C C . LEU A 1 83 ? 24.925 5.748 -9.736 1.00 96.00 83 LEU A C 1
ATOM 704 O O . LEU A 1 83 ? 25.740 5.785 -10.655 1.00 96.00 83 LEU A O 1
ATOM 708 N N . ILE A 1 84 ? 23.901 6.606 -9.663 1.00 91.31 84 ILE A N 1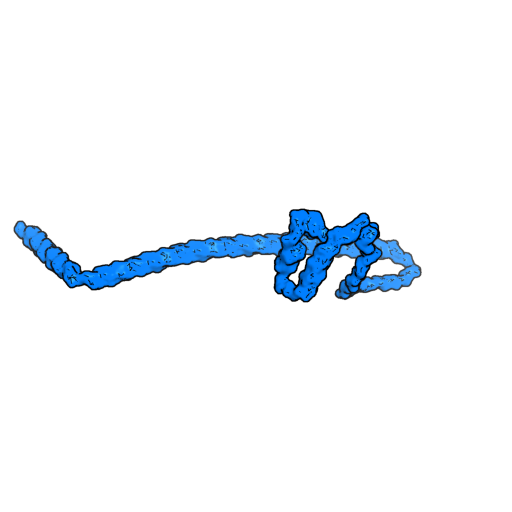
ATOM 709 C CA . ILE A 1 84 ? 23.702 7.701 -10.622 1.00 91.31 84 ILE A CA 1
ATOM 710 C C . ILE A 1 84 ? 24.912 8.638 -10.610 1.00 91.31 84 ILE A C 1
ATOM 712 O O . ILE A 1 84 ? 25.434 8.976 -11.670 1.00 91.31 84 ILE A O 1
ATOM 716 N N . ASN A 1 85 ? 25.381 9.050 -9.432 1.00 90.69 85 ASN A N 1
ATOM 717 C CA . ASN A 1 85 ? 26.531 9.946 -9.315 1.00 90.69 85 ASN A CA 1
ATOM 718 C C . ASN A 1 85 ? 27.822 9.304 -9.836 1.00 90.69 85 ASN A C 1
ATOM 720 O O . ASN A 1 85 ? 28.585 9.961 -10.542 1.00 90.69 85 ASN A O 1
ATOM 724 N N . GLU A 1 86 ? 28.045 8.024 -9.541 1.00 92.38 86 GLU A N 1
ATOM 725 C CA . GLU A 1 86 ? 29.181 7.260 -10.052 1.00 92.38 86 GLU A CA 1
ATOM 726 C C . GLU A 1 86 ? 29.147 7.204 -11.580 1.00 92.38 86 GLU A C 1
ATOM 728 O O . GLU A 1 86 ? 30.105 7.634 -12.223 1.00 92.38 86 GLU A O 1
ATOM 733 N N . LYS A 1 87 ? 28.012 6.813 -12.174 1.00 90.75 87 LYS A N 1
ATOM 734 C CA . LYS A 1 87 ? 27.853 6.751 -13.633 1.00 90.75 87 LYS A CA 1
ATOM 735 C C . LYS A 1 87 ? 27.975 8.110 -14.306 1.00 90.75 87 LYS A C 1
ATOM 737 O O . LYS A 1 87 ? 28.618 8.208 -15.347 1.00 90.75 87 LYS A O 1
ATOM 742 N N . ARG A 1 88 ? 27.439 9.172 -13.700 1.00 86.56 88 ARG A N 1
ATOM 743 C CA . ARG A 1 88 ? 27.648 10.544 -14.186 1.00 86.56 88 ARG A CA 1
ATOM 744 C C . ARG A 1 88 ? 29.125 10.928 -14.145 1.00 86.56 88 ARG A C 1
ATOM 746 O O . ARG A 1 88 ? 29.609 11.533 -15.092 1.00 86.56 88 ARG A O 1
ATOM 753 N N . SER A 1 89 ? 29.850 10.569 -13.086 1.00 83.56 89 SER A N 1
ATOM 754 C CA . SER A 1 89 ? 31.284 10.865 -12.976 1.00 83.56 89 SER A CA 1
ATOM 755 C C . SER A 1 89 ? 32.134 10.068 -13.970 1.00 83.56 89 SER A C 1
ATOM 757 O O . SER A 1 89 ? 33.089 10.607 -14.522 1.00 83.56 89 SER A O 1
ATOM 759 N N . GLU A 1 90 ? 31.778 8.806 -14.229 1.00 86.19 90 GLU A N 1
ATOM 760 C CA . GLU A 1 90 ? 32.405 7.975 -15.258 1.00 86.19 90 GLU A CA 1
ATOM 761 C C . GLU A 1 90 ? 32.163 8.558 -16.646 1.00 86.19 90 GLU A C 1
ATOM 763 O O . GLU A 1 90 ? 33.112 8.675 -17.411 1.00 86.19 90 GLU A O 1
ATOM 768 N N . PHE A 1 91 ? 30.926 8.972 -16.937 1.00 82.75 91 PHE A N 1
ATOM 769 C CA . PHE A 1 91 ? 30.570 9.616 -18.196 1.00 82.75 91 PHE A CA 1
ATOM 770 C C . PHE A 1 91 ? 31.369 10.904 -18.403 1.00 82.75 91 PHE A C 1
ATOM 772 O O . PHE A 1 91 ? 32.065 11.016 -19.401 1.00 82.75 91 PHE A O 1
ATOM 779 N N . MET A 1 92 ? 31.393 11.804 -17.413 1.00 77.75 92 MET A N 1
ATOM 780 C CA . MET A 1 92 ? 32.190 13.038 -17.471 1.00 77.75 92 MET A CA 1
ATOM 781 C C . MET A 1 92 ? 33.691 12.763 -17.651 1.00 77.75 92 MET A C 1
ATOM 783 O O . MET A 1 92 ? 34.373 13.487 -18.369 1.00 77.75 92 MET A O 1
ATOM 787 N N . ARG A 1 93 ? 34.233 11.721 -17.002 1.00 77.31 93 ARG A N 1
ATOM 788 C CA . ARG A 1 93 ? 35.650 11.341 -17.136 1.00 77.31 93 ARG A CA 1
ATOM 789 C C . ARG A 1 93 ? 35.950 10.738 -18.510 1.00 77.31 93 ARG A C 1
ATOM 791 O O . ARG A 1 93 ? 37.015 11.003 -19.055 1.00 77.31 93 ARG A O 1
ATOM 798 N N . ALA A 1 94 ? 35.043 9.919 -19.039 1.00 77.69 94 ALA A N 1
ATOM 799 C CA . ALA A 1 94 ? 35.166 9.313 -20.358 1.00 77.69 94 ALA A CA 1
ATOM 800 C C . ALA A 1 94 ? 35.032 10.374 -21.455 1.00 77.69 94 ALA A C 1
ATOM 802 O O . ALA A 1 94 ? 35.888 10.450 -22.323 1.00 77.69 94 ALA A O 1
ATOM 803 N N . GLU A 1 95 ? 34.031 11.245 -21.367 1.00 63.69 95 GLU A N 1
ATOM 804 C CA . GLU A 1 95 ? 33.813 12.371 -22.278 1.00 63.69 95 GLU A CA 1
ATOM 805 C C . GLU A 1 95 ? 34.993 13.353 -22.249 1.00 63.69 95 GLU A C 1
ATOM 807 O O . GLU A 1 95 ? 35.503 13.730 -23.298 1.00 63.69 95 GLU A O 1
ATOM 812 N N . SER A 1 96 ? 35.548 13.646 -21.066 1.00 60.78 96 SER A N 1
ATOM 813 C CA . SER A 1 96 ? 36.771 14.452 -20.926 1.00 60.78 96 SER A CA 1
ATOM 814 C C . SER A 1 96 ? 38.019 13.829 -21.578 1.00 60.78 96 SER A C 1
ATOM 816 O O . SER A 1 96 ? 38.991 14.552 -21.786 1.00 60.78 96 SER A O 1
ATOM 818 N N . LEU A 1 97 ? 38.029 12.525 -21.882 1.00 52.66 97 LEU A N 1
ATOM 819 C CA . LEU A 1 97 ? 39.121 11.839 -22.590 1.00 52.66 97 LEU A CA 1
ATOM 820 C C . LEU A 1 97 ? 38.967 11.917 -24.125 1.00 52.66 97 LEU A C 1
ATOM 822 O O . LEU A 1 97 ? 39.921 11.628 -24.841 1.00 52.66 97 LEU A O 1
ATOM 826 N N . TYR A 1 98 ? 37.784 12.307 -24.615 1.00 51.47 98 TYR A N 1
ATOM 827 C CA . TYR A 1 98 ? 37.447 12.456 -26.037 1.00 51.47 98 TYR A CA 1
ATOM 828 C C . TYR A 1 98 ? 37.361 13.917 -26.507 1.00 51.47 98 TYR A C 1
ATOM 830 O O . TYR A 1 98 ? 37.084 14.147 -27.683 1.00 51.47 98 TYR A O 1
ATOM 838 N N . ILE A 1 99 ? 37.626 14.899 -25.637 1.00 47.94 99 ILE A N 1
ATOM 839 C CA . ILE A 1 99 ? 37.767 16.306 -26.044 1.00 47.94 99 ILE A CA 1
ATOM 840 C C . ILE A 1 99 ? 39.146 16.479 -26.697 1.00 47.94 99 ILE A C 1
ATOM 842 O O . ILE A 1 99 ? 40.117 16.898 -26.070 1.00 47.94 99 ILE A O 1
ATOM 846 N N . ASP A 1 100 ? 39.223 16.073 -27.962 1.00 41.69 100 ASP A N 1
ATOM 847 C CA . ASP A 1 100 ? 40.115 16.678 -28.946 1.00 41.69 100 ASP A CA 1
ATOM 848 C C . ASP A 1 100 ? 39.483 18.017 -29.377 1.00 41.69 100 ASP A C 1
ATOM 850 O O . ASP A 1 100 ? 38.258 18.128 -29.473 1.00 41.69 100 ASP A O 1
ATOM 854 N N . ASP A 1 101 ? 40.315 19.036 -29.575 1.00 46.75 101 ASP A N 1
ATOM 855 C CA . ASP A 1 101 ? 40.021 20.486 -29.601 1.00 46.75 101 ASP A CA 1
ATOM 856 C C . ASP A 1 101 ? 39.114 20.985 -30.760 1.00 46.75 101 ASP A C 1
ATOM 858 O O . ASP A 1 101 ? 39.127 22.168 -31.084 1.00 46.75 101 ASP A O 1
ATOM 862 N N . ASP A 1 102 ? 38.323 20.123 -31.413 1.00 44.62 102 ASP A N 1
ATOM 863 C CA . ASP A 1 102 ? 37.643 20.456 -32.683 1.00 44.62 102 ASP A CA 1
ATOM 864 C C . ASP A 1 102 ? 36.120 20.219 -32.722 1.00 44.62 102 ASP A C 1
ATOM 866 O O . ASP A 1 102 ? 35.458 20.615 -33.681 1.00 44.62 102 ASP A O 1
ATOM 870 N N . TYR A 1 103 ? 35.501 19.658 -31.678 1.00 43.78 103 TYR A N 1
ATOM 871 C CA . TYR A 1 103 ? 34.037 19.526 -31.643 1.00 43.78 103 TYR A CA 1
ATOM 872 C C . TYR A 1 103 ? 33.409 20.594 -30.756 1.00 43.78 103 TYR A C 1
ATOM 874 O O . TYR A 1 103 ? 33.341 20.488 -29.532 1.00 43.78 103 TYR A O 1
ATOM 882 N N . GLN A 1 104 ? 32.944 21.647 -31.429 1.00 45.84 104 GLN A N 1
ATOM 883 C CA . GLN A 1 104 ? 32.003 22.629 -30.910 1.00 45.84 104 GLN A CA 1
ATOM 884 C C . GLN A 1 104 ? 30.910 21.934 -30.093 1.00 45.84 104 GLN A C 1
ATOM 886 O O . GLN A 1 104 ? 30.139 21.154 -30.640 1.00 45.84 104 GLN A O 1
ATOM 891 N N . THR A 1 105 ? 30.864 22.257 -28.801 1.00 49.16 105 THR A N 1
ATOM 892 C CA . THR A 1 105 ? 29.675 22.346 -27.948 1.00 49.16 105 THR A CA 1
ATOM 893 C C . THR A 1 105 ? 28.411 21.712 -28.545 1.00 49.16 105 THR A C 1
ATOM 895 O O . THR A 1 105 ? 27.527 22.426 -29.022 1.00 49.16 105 THR A O 1
ATOM 898 N N . GLU A 1 106 ? 28.266 20.387 -28.465 1.00 49.09 106 GLU A N 1
ATOM 899 C CA . GLU A 1 106 ? 26.915 19.853 -28.324 1.00 49.09 106 GLU A CA 1
ATOM 900 C C . GLU A 1 106 ? 26.462 20.295 -26.936 1.00 49.09 106 GLU A C 1
ATOM 902 O O . GLU A 1 106 ? 26.914 19.781 -25.912 1.00 49.09 106 GLU A O 1
ATOM 907 N N . GLU A 1 107 ? 25.662 21.362 -26.901 1.00 51.91 107 GLU A N 1
ATOM 908 C CA . GLU A 1 107 ? 24.974 21.800 -25.698 1.00 51.91 107 GLU A CA 1
ATOM 909 C C . GLU A 1 107 ? 24.376 20.566 -25.026 1.00 51.91 107 GLU A C 1
ATOM 911 O O . GLU A 1 107 ? 23.518 19.889 -25.592 1.00 51.91 107 GLU A O 1
ATOM 916 N N . LEU A 1 108 ? 24.853 20.266 -23.818 1.00 56.19 108 LEU A N 1
ATOM 917 C CA . LEU A 1 108 ? 24.246 19.307 -22.909 1.00 56.19 108 LEU A CA 1
ATOM 918 C C . LEU A 1 108 ? 22.802 19.757 -22.675 1.00 56.19 108 LEU A C 1
ATOM 920 O O . LEU A 1 108 ? 22.531 20.537 -21.759 1.00 56.19 108 LEU A O 1
ATOM 924 N N . PHE A 1 109 ? 21.886 19.316 -23.541 1.00 54.34 109 PHE A N 1
ATOM 925 C CA . PHE A 1 109 ? 20.477 19.652 -23.448 1.00 54.34 109 PHE A CA 1
ATOM 926 C C . PHE A 1 109 ? 20.013 19.258 -22.043 1.00 54.34 109 PHE A C 1
ATOM 928 O O . PHE A 1 109 ? 20.135 18.085 -21.665 1.00 54.34 109 PHE A O 1
ATOM 935 N N . PRO A 1 110 ? 19.525 20.215 -21.232 1.00 69.44 110 PRO A N 1
ATOM 936 C CA . PRO A 1 110 ? 19.013 19.908 -19.912 1.00 69.44 110 PRO A CA 1
ATOM 937 C C . PRO A 1 110 ? 17.966 18.811 -20.049 1.00 69.44 110 PRO A C 1
ATOM 939 O O . PRO A 1 110 ? 17.082 18.909 -20.905 1.00 69.44 110 PRO A O 1
ATOM 942 N N . TYR A 1 111 ? 18.063 17.775 -19.211 1.00 64.69 111 TYR A N 1
ATOM 943 C CA . TYR A 1 111 ? 17.015 16.762 -19.130 1.00 64.69 111 TYR A CA 1
ATOM 944 C C . TYR A 1 111 ? 15.679 17.503 -18.990 1.00 64.69 111 TYR A C 1
ATOM 946 O O . TYR A 1 111 ? 15.570 18.356 -18.099 1.00 64.69 111 TYR A O 1
ATOM 954 N N . PRO A 1 112 ? 14.710 17.272 -19.890 1.00 73.38 112 PRO A N 1
ATOM 955 C CA . PRO A 1 112 ? 13.527 18.107 -19.961 1.00 73.38 112 PRO A CA 1
ATOM 956 C C . PRO A 1 112 ? 12.826 18.079 -18.606 1.00 73.38 112 PRO A C 1
ATOM 958 O O . PRO A 1 112 ? 12.499 17.021 -18.072 1.00 73.38 112 PRO A O 1
ATOM 961 N N . SER A 1 113 ? 12.628 19.262 -18.028 1.00 76.56 113 SER A N 1
ATOM 962 C CA . SER A 1 113 ? 11.995 19.430 -16.717 1.00 76.56 113 SER A CA 1
ATOM 963 C C . SER A 1 113 ? 10.529 18.996 -16.716 1.00 76.56 113 SER A C 1
ATOM 965 O O . SER A 1 113 ? 9.965 18.744 -15.655 1.00 76.56 113 SER A O 1
ATOM 967 N N . ASN A 1 114 ? 9.935 18.857 -17.903 1.00 76.19 114 ASN A N 1
ATOM 968 C CA . ASN A 1 114 ? 8.603 18.316 -18.105 1.00 76.19 114 ASN A CA 1
ATOM 969 C C . ASN A 1 114 ? 8.685 17.004 -18.880 1.00 76.19 114 ASN A C 1
ATOM 971 O O . ASN A 1 114 ? 9.373 16.915 -19.898 1.00 76.19 114 ASN A O 1
ATOM 975 N N . ALA A 1 115 ? 7.945 16.003 -18.405 1.00 77.69 115 ALA A N 1
ATOM 976 C CA . ALA A 1 115 ? 7.812 14.737 -19.106 1.00 77.69 115 ALA A CA 1
ATOM 977 C C . ALA A 1 115 ? 7.300 14.973 -20.542 1.00 77.69 115 ALA A C 1
ATOM 979 O O . ALA A 1 115 ? 6.425 15.825 -20.742 1.00 77.69 115 ALA A O 1
ATOM 980 N N . PRO A 1 116 ? 7.821 14.236 -21.541 1.00 79.81 116 PRO A N 1
ATOM 981 C CA . PRO A 1 116 ? 7.285 14.299 -22.892 1.00 79.81 116 PRO A CA 1
ATOM 982 C C . PRO A 1 116 ? 5.799 13.927 -22.877 1.00 79.81 116 PRO A C 1
ATOM 984 O O . PRO A 1 116 ? 5.363 13.086 -22.087 1.00 79.81 116 PRO A O 1
ATOM 987 N N . ALA A 1 117 ? 5.017 14.566 -23.748 1.00 83.62 117 ALA A N 1
ATOM 988 C CA . ALA A 1 117 ? 3.598 14.260 -23.870 1.00 83.62 117 ALA A CA 1
ATOM 989 C C . ALA A 1 117 ? 3.414 12.767 -24.208 1.00 83.62 117 ALA A C 1
ATOM 991 O O . ALA A 1 117 ? 4.202 12.233 -24.997 1.00 83.62 117 ALA A O 1
ATOM 992 N N . PRO A 1 118 ? 2.402 12.088 -23.637 1.00 83.62 118 PRO A N 1
ATOM 993 C CA . PRO A 1 118 ? 2.147 10.691 -23.951 1.00 83.62 118 PRO A CA 1
ATOM 994 C C . PRO A 1 118 ? 1.896 10.561 -25.455 1.00 83.62 118 PRO A C 1
ATOM 996 O O . PRO A 1 118 ? 0.944 11.131 -25.989 1.00 83.62 118 PRO A O 1
ATOM 999 N N . GLN A 1 119 ? 2.780 9.846 -26.147 1.00 83.06 119 GLN A N 1
ATOM 1000 C CA . GLN A 1 119 ? 2.578 9.532 -27.553 1.00 83.06 119 GLN A CA 1
ATOM 1001 C C . GLN A 1 119 ? 1.584 8.374 -27.669 1.00 83.06 119 GLN A C 1
ATOM 1003 O O . GLN A 1 119 ? 1.628 7.449 -26.851 1.00 83.06 119 GLN A O 1
ATOM 1008 N N . PRO A 1 120 ? 0.680 8.402 -28.664 1.00 82.19 120 PRO A N 1
ATOM 1009 C CA . PRO A 1 120 ? -0.185 7.267 -28.918 1.00 82.19 120 PRO A CA 1
ATOM 1010 C C . PRO A 1 120 ? 0.668 6.039 -29.276 1.00 82.19 120 PRO A C 1
ATOM 1012 O O . PRO A 1 120 ? 1.738 6.184 -29.876 1.00 82.19 120 PRO A O 1
ATOM 1015 N N . PRO A 1 121 ? 0.216 4.827 -28.923 1.00 81.25 121 PRO A N 1
ATOM 1016 C CA . PRO A 1 121 ? 0.917 3.608 -29.295 1.00 81.25 121 PRO A CA 1
ATOM 1017 C C . PRO A 1 121 ? 1.052 3.520 -30.821 1.00 81.25 121 PRO A C 1
ATOM 1019 O O . PRO A 1 121 ? 0.073 3.665 -31.549 1.00 81.25 121 PRO A O 1
ATOM 1022 N N . GLY A 1 122 ? 2.275 3.282 -31.302 1.00 84.50 122 GLY A N 1
ATOM 1023 C CA . GLY A 1 122 ? 2.589 3.208 -32.736 1.00 84.50 122 GLY A CA 1
ATOM 1024 C C . GLY A 1 122 ? 2.178 1.900 -33.420 1.00 84.50 122 GLY A C 1
ATOM 1025 O O . GLY A 1 122 ? 2.451 1.729 -34.602 1.00 84.50 122 GLY A O 1
ATOM 1026 N N . VAL A 1 123 ? 1.557 0.978 -32.683 1.00 85.06 123 VAL A N 1
ATOM 1027 C CA . VAL A 1 123 ? 1.111 -0.336 -33.162 1.00 85.06 123 VAL A CA 1
ATOM 1028 C C . VAL A 1 123 ? -0.367 -0.520 -32.846 1.00 85.06 123 VAL A C 1
ATOM 1030 O O . VAL A 1 123 ? -0.816 -0.229 -31.733 1.00 85.06 123 VAL A O 1
ATOM 1033 N N . ALA A 1 124 ? -1.132 -0.991 -33.827 1.00 83.25 124 ALA A N 1
ATOM 1034 C CA . ALA A 1 124 ? -2.549 -1.274 -33.667 1.00 83.25 124 ALA A CA 1
ATOM 1035 C C . ALA A 1 124 ? -2.766 -2.696 -33.124 1.00 83.25 124 ALA A C 1
ATOM 1037 O O . ALA A 1 124 ? -1.931 -3.586 -33.284 1.00 83.25 124 ALA A O 1
ATOM 1038 N N . LYS A 1 125 ? -3.934 -2.953 -32.512 1.00 81.94 125 LYS A N 1
ATOM 1039 C CA . LYS A 1 125 ? -4.295 -4.303 -32.028 1.00 81.94 125 LYS A CA 1
ATOM 1040 C C . LYS A 1 125 ? -4.294 -5.343 -33.159 1.00 81.94 125 LYS A C 1
ATOM 1042 O O . LYS A 1 125 ? -3.960 -6.498 -32.919 1.00 81.94 125 LYS A O 1
ATOM 1047 N N . THR A 1 126 ? -4.621 -4.924 -34.382 1.00 84.19 126 THR A N 1
ATOM 1048 C CA . THR A 1 126 ? -4.581 -5.744 -35.605 1.00 84.19 126 THR A CA 1
ATOM 1049 C C . THR A 1 126 ? -3.188 -6.252 -35.956 1.00 84.19 126 THR A C 1
ATOM 1051 O O . THR A 1 126 ? -3.072 -7.268 -36.631 1.00 84.19 126 THR A O 1
ATOM 1054 N N . ASP A 1 127 ? -2.141 -5.567 -35.496 1.00 84.75 127 ASP A N 1
ATOM 1055 C CA . ASP A 1 127 ? -0.758 -5.897 -35.849 1.00 84.75 127 ASP A CA 1
ATOM 1056 C C . ASP A 1 127 ? -0.192 -6.999 -34.941 1.00 84.75 127 ASP A C 1
ATOM 1058 O O . ASP A 1 127 ? 0.788 -7.657 -35.283 1.00 84.75 127 ASP A O 1
ATOM 1062 N N . ILE A 1 128 ? -0.812 -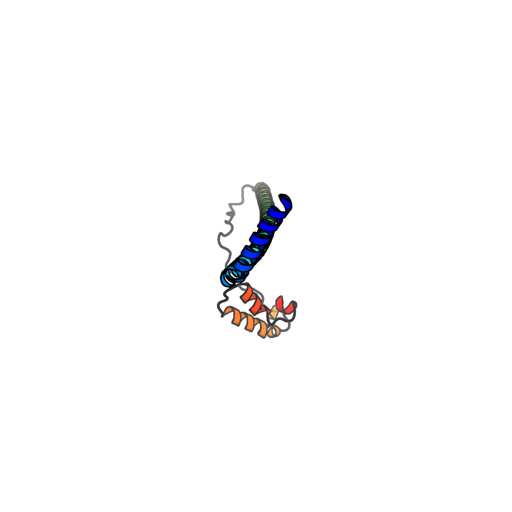7.205 -33.775 1.00 85.25 128 ILE A N 1
ATOM 1063 C CA . ILE A 1 128 ? -0.333 -8.104 -32.715 1.00 85.25 128 ILE A CA 1
ATOM 1064 C C . ILE A 1 128 ? -1.275 -9.300 -32.538 1.00 85.25 128 ILE A C 1
ATOM 1066 O O . ILE A 1 128 ? -0.826 -10.405 -32.229 1.00 85.25 128 ILE A O 1
ATOM 1070 N N . TYR A 1 129 ? -2.581 -9.101 -32.730 1.00 83.38 129 TYR A N 1
ATOM 1071 C CA . TYR A 1 129 ? -3.598 -10.108 -32.447 1.00 83.38 129 TYR A CA 1
ATOM 1072 C C . TYR A 1 129 ? -4.277 -10.618 -33.712 1.00 83.38 129 TYR A C 1
ATOM 1074 O O . TYR A 1 129 ? -4.641 -9.855 -34.601 1.00 83.38 129 TYR A O 1
ATOM 1082 N N . HIS A 1 130 ? -4.504 -11.932 -33.741 1.00 85.06 130 HIS A N 1
ATOM 1083 C CA . HIS A 1 130 ? -5.165 -12.603 -34.858 1.00 85.06 130 HIS A CA 1
ATOM 1084 C C . HIS A 1 130 ? -6.652 -12.231 -34.979 1.00 85.06 130 HIS A C 1
ATOM 1086 O O . HIS A 1 130 ? -7.171 -12.137 -36.085 1.00 85.06 130 HIS A O 1
ATOM 1092 N N . ASP A 1 131 ? -7.316 -11.985 -33.846 1.00 86.06 131 ASP A N 1
ATOM 1093 C CA . ASP A 1 131 ? -8.684 -11.470 -33.788 1.00 86.06 131 ASP A CA 1
ATOM 1094 C C . ASP A 1 131 ? -8.795 -10.358 -32.725 1.00 86.06 131 ASP A C 1
ATOM 1096 O O . ASP A 1 131 ? -8.821 -10.645 -31.523 1.00 86.06 131 ASP A O 1
ATOM 1100 N N . PRO A 1 132 ? -8.843 -9.079 -33.140 1.00 83.56 132 PRO A N 1
ATOM 1101 C CA . PRO A 1 132 ? -9.015 -7.947 -32.233 1.00 83.56 132 PRO A CA 1
ATOM 1102 C C . PRO A 1 132 ? -10.426 -7.827 -31.640 1.00 83.56 132 PRO A C 1
ATOM 1104 O O . PRO A 1 132 ? -10.610 -7.095 -30.668 1.00 83.56 132 PRO A O 1
ATOM 1107 N N . LEU A 1 133 ? -11.432 -8.509 -32.198 1.00 86.50 133 LEU A N 1
ATOM 1108 C CA . LEU A 1 133 ? -12.814 -8.398 -31.717 1.00 86.50 133 LEU A CA 1
ATOM 1109 C C . LEU A 1 133 ? -13.013 -9.074 -30.361 1.00 86.50 133 LEU A C 1
ATOM 1111 O O . LEU A 1 133 ? -13.909 -8.689 -29.616 1.00 86.50 133 LEU A O 1
ATOM 1115 N N . VAL A 1 134 ? -12.126 -10.001 -29.992 1.00 84.00 134 VAL A N 1
ATOM 1116 C CA . VAL A 1 134 ? -12.087 -10.625 -28.659 1.00 84.00 134 VAL A CA 1
ATOM 1117 C C . VAL A 1 134 ? -11.956 -9.579 -27.540 1.00 84.00 134 VAL A C 1
ATOM 1119 O O . VAL A 1 134 ? -12.327 -9.848 -26.400 1.00 84.00 134 VAL A O 1
ATOM 1122 N N . PHE A 1 135 ? -11.460 -8.374 -27.847 1.00 84.12 135 PHE A N 1
ATOM 1123 C CA . PHE A 1 135 ? -11.310 -7.287 -26.877 1.00 84.12 135 PHE A CA 1
ATOM 1124 C C . PHE A 1 135 ? -12.514 -6.345 -26.796 1.00 84.12 135 PHE A C 1
ATOM 1126 O O . PHE A 1 135 ? -12.531 -5.502 -25.904 1.00 84.12 135 PHE A O 1
ATOM 1133 N N . ALA A 1 136 ? -13.512 -6.462 -27.678 1.00 87.69 136 ALA A N 1
ATOM 1134 C CA . ALA A 1 136 ? -14.598 -5.485 -27.781 1.00 87.69 136 ALA A CA 1
ATOM 1135 C C . ALA A 1 136 ? -15.372 -5.316 -26.463 1.00 87.69 136 ALA A C 1
ATOM 1137 O O . ALA A 1 136 ? -15.646 -4.193 -26.042 1.00 87.69 136 ALA A O 1
ATOM 1138 N N . ASP A 1 137 ? -15.660 -6.422 -25.775 1.00 86.50 137 ASP A N 1
ATOM 1139 C CA . ASP A 1 137 ? -16.386 -6.399 -24.503 1.00 86.50 137 ASP A CA 1
ATOM 1140 C C . ASP A 1 137 ? -15.559 -5.755 -23.378 1.00 86.50 137 ASP A C 1
ATOM 1142 O O . ASP A 1 137 ? -16.090 -4.989 -22.573 1.00 86.50 137 ASP A O 1
ATOM 1146 N N . ILE A 1 138 ? -14.250 -6.026 -23.341 1.00 86.62 138 ILE A N 1
ATOM 1147 C CA . ILE A 1 138 ? -13.321 -5.457 -22.352 1.00 86.62 138 ILE A CA 1
ATOM 1148 C C . ILE A 1 138 ? -13.137 -3.957 -22.607 1.00 86.62 138 ILE A C 1
ATOM 1150 O O . ILE A 1 138 ? -13.232 -3.156 -21.677 1.00 86.62 138 ILE A O 1
ATOM 1154 N N . ASP A 1 139 ? -12.948 -3.565 -23.869 1.00 88.06 139 ASP A N 1
ATOM 1155 C CA . ASP A 1 139 ? -12.820 -2.166 -24.278 1.00 88.06 139 ASP A CA 1
ATOM 1156 C C . ASP A 1 139 ? -14.087 -1.380 -23.926 1.00 88.06 139 ASP A C 1
ATOM 1158 O O . ASP A 1 139 ? -14.004 -0.272 -23.398 1.00 88.06 139 ASP A O 1
ATOM 1162 N N . GLN A 1 140 ? -15.268 -1.966 -24.144 1.00 89.88 140 GLN A N 1
ATOM 1163 C CA . GLN A 1 140 ? -16.536 -1.331 -23.799 1.00 89.88 140 GLN A CA 1
ATOM 1164 C C . GLN A 1 140 ? -16.676 -1.114 -22.285 1.00 89.88 140 GLN A C 1
ATOM 1166 O O . GLN A 1 140 ? -17.144 -0.055 -21.858 1.00 89.88 140 GLN A O 1
ATOM 1171 N N . ILE A 1 141 ? -16.240 -2.079 -21.466 1.00 89.75 141 ILE A N 1
ATOM 1172 C CA . ILE A 1 141 ? -16.199 -1.930 -20.005 1.00 89.75 141 ILE A CA 1
ATOM 1173 C C . ILE A 1 141 ? -15.231 -0.805 -19.628 1.00 89.75 141 ILE A C 1
ATOM 1175 O O . ILE A 1 141 ? -15.621 0.100 -18.892 1.00 89.75 141 ILE A O 1
ATOM 1179 N N . ALA A 1 142 ? -14.014 -0.799 -20.172 1.00 89.19 142 ALA A N 1
ATOM 1180 C CA . ALA A 1 142 ? -13.015 0.225 -19.879 1.00 89.19 142 ALA A CA 1
ATOM 1181 C C . ALA A 1 142 ? -13.492 1.635 -20.261 1.00 89.19 142 ALA A C 1
ATOM 1183 O O . ALA A 1 142 ? -13.347 2.565 -19.469 1.00 89.19 142 ALA A O 1
ATOM 1184 N N . ILE A 1 143 ? -14.124 1.788 -21.429 1.00 90.50 143 ILE A N 1
ATOM 1185 C CA . ILE A 1 143 ? -14.716 3.055 -21.875 1.00 90.50 143 ILE A CA 1
ATOM 1186 C C . ILE A 1 143 ? -15.827 3.493 -20.920 1.00 90.50 143 ILE A C 1
ATOM 1188 O O . ILE A 1 143 ? -15.856 4.654 -20.520 1.00 90.50 143 ILE A O 1
ATOM 1192 N N . SER A 1 144 ? -16.725 2.581 -20.533 1.00 90.75 144 SER A N 1
ATOM 1193 C CA . SER A 1 144 ? -17.830 2.913 -19.625 1.00 90.75 144 SER A CA 1
ATOM 1194 C C . SER A 1 144 ? -17.330 3.361 -18.249 1.00 90.75 144 SER A C 1
ATOM 1196 O O . SER A 1 144 ? -17.765 4.388 -17.739 1.00 90.75 144 SER A O 1
ATOM 1198 N N . VAL A 1 145 ? -16.335 2.662 -17.698 1.00 91.19 145 VAL A N 1
ATOM 1199 C CA . VAL A 1 145 ? -15.714 3.003 -16.415 1.00 91.19 145 VAL A CA 1
ATOM 1200 C C . VAL A 1 145 ? -14.959 4.333 -16.502 1.00 91.19 145 VAL A C 1
ATOM 1202 O O . VAL A 1 145 ? -14.981 5.102 -15.544 1.00 91.19 145 VAL A O 1
ATOM 1205 N N . ALA A 1 146 ? -14.323 4.631 -17.641 1.00 88.88 146 ALA A N 1
ATOM 1206 C CA . ALA A 1 146 ? -13.613 5.892 -17.866 1.00 88.88 146 ALA A CA 1
ATOM 1207 C C . ALA A 1 146 ? -14.547 7.104 -18.029 1.00 88.88 146 ALA A C 1
ATOM 1209 O O . ALA A 1 146 ? -14.117 8.234 -17.807 1.00 88.88 146 ALA A O 1
ATOM 1210 N N . GLN A 1 147 ? -15.804 6.888 -18.426 1.00 90.12 147 GLN A N 1
ATOM 1211 C CA . GLN A 1 147 ? -16.823 7.941 -18.500 1.00 90.12 147 GLN A CA 1
ATOM 1212 C C . GLN A 1 147 ? -17.433 8.275 -17.132 1.00 90.12 147 GLN A C 1
ATOM 1214 O O . GLN A 1 147 ? -18.029 9.339 -16.971 1.00 90.12 147 GLN A O 1
ATOM 1219 N N . GLU A 1 148 ? -17.298 7.381 -16.155 1.00 89.69 148 GLU A N 1
ATOM 1220 C CA . GLU A 1 148 ? -17.803 7.557 -14.797 1.00 89.69 148 GLU A CA 1
ATOM 1221 C C . GLU A 1 148 ? -16.727 8.136 -13.861 1.00 89.69 148 GLU A C 1
ATOM 1223 O O . GLU A 1 148 ? -15.564 7.733 -13.893 1.00 89.69 148 GLU A O 1
ATOM 1228 N N . ASP A 1 149 ? -17.123 9.047 -12.966 1.00 87.88 149 ASP A N 1
ATOM 1229 C CA . ASP A 1 149 ? -16.219 9.619 -11.962 1.00 87.88 149 ASP A CA 1
ATOM 1230 C C . ASP A 1 149 ? -15.897 8.604 -10.856 1.00 87.88 149 ASP A C 1
ATOM 1232 O O . ASP A 1 149 ? -16.706 8.313 -9.964 1.00 87.88 149 ASP A O 1
ATOM 1236 N N . GLN A 1 150 ? -14.668 8.093 -10.885 1.00 87.19 150 GLN A N 1
ATOM 1237 C CA . GLN A 1 150 ? -14.192 7.104 -9.926 1.00 87.19 150 GLN A CA 1
ATOM 1238 C C . GLN A 1 150 ? -13.698 7.746 -8.632 1.00 87.19 150 GLN A C 1
ATOM 1240 O O . GLN A 1 150 ? -12.727 8.500 -8.615 1.00 87.19 150 GLN A O 1
ATOM 1245 N N . LYS A 1 151 ? -14.345 7.407 -7.510 1.00 87.00 151 LYS A N 1
ATOM 1246 C CA . LYS A 1 151 ? -14.041 7.987 -6.187 1.00 87.00 151 LYS A CA 1
ATOM 1247 C C . LYS A 1 151 ? -12.745 7.463 -5.577 1.00 87.00 151 LYS A C 1
ATOM 1249 O O . LYS A 1 151 ? -12.074 8.192 -4.850 1.00 87.00 151 LYS A O 1
ATOM 1254 N N . THR A 1 152 ? -12.415 6.194 -5.818 1.00 91.62 152 THR A N 1
ATOM 1255 C CA . THR A 1 152 ? -11.198 5.570 -5.292 1.00 91.62 152 THR A CA 1
ATOM 1256 C C . THR A 1 152 ? -10.562 4.645 -6.324 1.00 91.62 152 THR A C 1
ATOM 1258 O O . THR A 1 152 ? -11.248 4.029 -7.139 1.00 91.62 152 THR A O 1
ATOM 1261 N N . PHE A 1 153 ? -9.235 4.505 -6.260 1.00 89.31 153 PHE A N 1
ATOM 1262 C CA . PHE A 1 153 ? -8.486 3.575 -7.111 1.00 89.31 153 PHE A CA 1
ATOM 1263 C C . PHE A 1 153 ? -8.958 2.123 -6.938 1.00 89.31 153 PHE A C 1
ATOM 1265 O O . PHE A 1 153 ? -9.050 1.372 -7.903 1.00 89.31 153 PHE A O 1
ATOM 1272 N N . THR A 1 154 ? -9.311 1.730 -5.714 1.00 91.81 154 THR A N 1
ATOM 1273 C CA . THR A 1 154 ? -9.833 0.390 -5.426 1.00 91.81 154 THR A CA 1
ATOM 1274 C C . THR A 1 154 ? -11.166 0.132 -6.127 1.00 91.81 154 THR A C 1
ATOM 1276 O O . THR A 1 154 ? -11.382 -0.978 -6.610 1.00 91.81 154 THR A O 1
ATOM 1279 N N . ASP A 1 155 ? -12.046 1.134 -6.197 1.00 89.50 155 ASP A N 1
ATOM 1280 C CA . ASP A 1 155 ? -13.333 1.014 -6.890 1.00 89.50 155 ASP A CA 1
ATOM 1281 C C . ASP A 1 155 ? -13.130 0.928 -8.405 1.00 89.50 155 ASP A C 1
ATOM 1283 O O . ASP A 1 155 ? -13.670 0.020 -9.034 1.00 89.50 155 ASP A O 1
ATOM 1287 N N . LEU A 1 156 ? -12.260 1.780 -8.962 1.00 91.50 156 LEU A N 1
ATOM 1288 C CA . LEU A 1 156 ? -11.844 1.718 -10.367 1.00 91.50 156 LEU A CA 1
ATOM 1289 C C . LEU A 1 156 ? -11.348 0.312 -10.736 1.00 91.50 156 LEU A C 1
ATOM 1291 O O . LEU A 1 156 ? -11.851 -0.304 -11.674 1.00 91.50 156 LEU A O 1
ATOM 1295 N N . VAL A 1 157 ? -10.398 -0.226 -9.964 1.00 91.19 157 VAL A N 1
ATOM 1296 C CA . VAL A 1 157 ? -9.833 -1.558 -10.213 1.00 91.19 157 VAL A CA 1
ATOM 1297 C C . VAL A 1 157 ? -10.913 -2.632 -10.112 1.00 91.19 157 VAL A C 1
ATOM 1299 O O . VAL A 1 157 ? -10.997 -3.482 -10.993 1.00 91.19 157 VAL A O 1
ATOM 1302 N N . ARG A 1 158 ? -11.778 -2.589 -9.090 1.00 89.44 158 ARG A N 1
ATOM 1303 C CA . ARG A 1 158 ? -12.876 -3.557 -8.928 1.00 89.44 158 ARG A CA 1
ATOM 1304 C C . ARG A 1 158 ? -13.849 -3.553 -10.099 1.00 89.44 158 ARG A C 1
ATOM 1306 O O . ARG A 1 158 ? -14.314 -4.625 -10.473 1.00 89.44 158 ARG A O 1
ATOM 1313 N N . MET A 1 159 ? -14.169 -2.389 -10.656 1.00 88.19 159 MET A N 1
ATOM 1314 C CA . MET A 1 159 ? -15.103 -2.299 -11.778 1.00 88.19 159 MET A CA 1
ATOM 1315 C C . MET A 1 159 ? -14.482 -2.760 -13.094 1.00 88.19 159 MET A C 1
ATOM 1317 O O . MET A 1 159 ? -15.170 -3.409 -13.877 1.00 88.19 159 MET A O 1
ATOM 1321 N N . LEU A 1 160 ? -13.183 -2.520 -13.292 1.00 89.62 160 LEU A N 1
ATOM 1322 C CA . LEU A 1 160 ? -12.456 -3.014 -14.461 1.00 89.62 160 LEU A CA 1
ATOM 1323 C C . LEU A 1 160 ? -12.287 -4.539 -14.443 1.00 89.62 160 LEU A C 1
ATOM 1325 O O . LEU A 1 160 ? -12.544 -5.192 -15.448 1.00 89.62 160 LEU A O 1
ATOM 1329 N N . ILE A 1 161 ? -11.904 -5.129 -13.305 1.00 90.31 161 ILE A N 1
ATOM 1330 C CA . ILE A 1 161 ? -11.574 -6.567 -13.242 1.00 90.31 161 ILE A CA 1
ATOM 1331 C C . ILE A 1 161 ? -12.730 -7.453 -12.769 1.00 90.31 161 ILE A C 1
ATOM 1333 O O . ILE A 1 161 ? -12.613 -8.676 -12.791 1.00 90.31 161 ILE A O 1
ATOM 1337 N N . GLY A 1 162 ? -13.840 -6.872 -12.302 1.00 85.50 162 GLY A N 1
ATOM 1338 C CA . GLY A 1 162 ? -14.917 -7.605 -11.628 1.00 85.50 162 GLY A CA 1
ATOM 1339 C C . GLY A 1 162 ? -15.641 -8.632 -12.503 1.00 85.50 162 GLY A C 1
ATOM 1340 O O . GLY A 1 162 ? -16.266 -9.547 -11.971 1.00 85.50 162 GLY A O 1
ATOM 1341 N N . ARG A 1 163 ? -15.549 -8.495 -13.832 1.00 81.69 163 ARG A N 1
ATOM 1342 C CA . ARG A 1 163 ? -16.116 -9.436 -14.812 1.00 81.69 163 ARG A CA 1
ATOM 1343 C C . ARG A 1 163 ? -15.081 -10.385 -15.427 1.00 81.69 163 ARG A C 1
ATOM 1345 O O . ARG A 1 163 ? -15.481 -11.304 -16.133 1.00 81.69 163 ARG A O 1
ATOM 1352 N N . CYS A 1 164 ? -13.792 -10.197 -15.145 1.00 85.56 164 CYS A N 1
ATOM 1353 C CA . CYS A 1 164 ? -12.722 -11.040 -15.676 1.00 85.56 164 CYS A CA 1
ATOM 1354 C C . CYS A 1 164 ? -12.614 -12.333 -14.854 1.00 85.56 164 CYS A C 1
ATOM 1356 O O . CYS A 1 164 ? -12.369 -12.300 -13.643 1.00 85.56 164 CYS A O 1
ATOM 1358 N N . GLY A 1 165 ? -12.787 -13.480 -15.510 1.00 82.94 165 GLY A N 1
ATOM 1359 C CA . GLY A 1 165 ? -12.743 -14.800 -14.881 1.00 82.94 165 GLY A CA 1
ATOM 1360 C C . GLY A 1 165 ? -11.337 -15.391 -14.828 1.00 82.94 165 GLY A C 1
ATOM 1361 O O . GLY A 1 165 ? -11.021 -16.144 -13.907 1.00 82.94 165 GLY A O 1
ATOM 1362 N N . SER A 1 166 ? -10.476 -15.027 -15.781 1.00 85.31 166 SER A N 1
ATOM 1363 C CA . SER A 1 166 ? -9.095 -15.513 -15.856 1.00 85.31 166 SER A CA 1
ATOM 1364 C C . SER A 1 166 ? -8.067 -14.415 -15.597 1.00 85.31 166 SER A C 1
ATOM 1366 O O . SER A 1 166 ? -8.299 -13.237 -15.854 1.00 85.31 166 SER A O 1
ATOM 1368 N N . ASP A 1 167 ? -6.885 -14.798 -15.115 1.00 84.75 167 ASP A N 1
ATOM 1369 C CA . ASP A 1 167 ? -5.786 -13.844 -14.923 1.00 84.75 167 ASP A CA 1
ATOM 1370 C C . ASP A 1 167 ? -5.257 -13.300 -16.257 1.00 84.75 167 ASP A C 1
ATOM 1372 O O . ASP A 1 167 ? -4.766 -12.178 -16.313 1.00 84.75 167 ASP A O 1
ATOM 1376 N N . VAL A 1 168 ? -5.445 -14.048 -17.349 1.00 82.31 168 VAL A N 1
ATOM 1377 C CA . VAL A 1 168 ? -5.161 -13.575 -18.709 1.00 82.31 168 VAL A CA 1
ATOM 1378 C C . VAL A 1 168 ? -6.108 -12.439 -19.104 1.00 82.31 168 VAL A C 1
ATOM 1380 O O . VAL A 1 168 ? -5.662 -11.470 -19.703 1.00 82.31 168 VAL A O 1
ATOM 1383 N N . GLU A 1 169 ? -7.392 -12.514 -18.745 1.00 81.12 169 GLU A N 1
ATOM 1384 C CA . GLU A 1 169 ? -8.368 -11.433 -18.974 1.00 81.12 169 GLU A CA 1
ATOM 1385 C C . GLU A 1 169 ? -8.154 -10.225 -18.064 1.00 81.12 169 GLU A C 1
ATOM 1387 O O . GLU A 1 169 ? -8.528 -9.124 -18.437 1.00 81.12 169 GLU A O 1
ATOM 1392 N N . LYS A 1 170 ? -7.579 -10.412 -16.870 1.00 84.69 170 LYS A N 1
ATOM 1393 C CA . LYS A 1 170 ? -7.227 -9.298 -15.972 1.00 84.69 170 LYS A CA 1
ATOM 1394 C C . LYS A 1 170 ? -5.941 -8.584 -16.389 1.00 84.69 170 LYS A C 1
ATOM 1396 O O . LYS A 1 170 ? -5.752 -7.430 -16.026 1.00 84.69 170 LYS A O 1
ATOM 1401 N N . ALA A 1 171 ? -5.023 -9.309 -17.030 1.00 79.75 171 ALA A N 1
ATOM 1402 C CA . ALA A 1 171 ? -3.739 -8.784 -17.486 1.00 79.75 171 ALA A CA 1
ATOM 1403 C C . ALA A 1 171 ? -3.826 -8.087 -18.852 1.00 79.75 171 ALA A C 1
ATOM 1405 O O . ALA A 1 171 ? -2.947 -7.290 -19.178 1.00 79.75 171 ALA A O 1
ATOM 1406 N N . ARG A 1 172 ? -4.841 -8.437 -19.648 1.00 73.50 172 ARG A N 1
ATOM 1407 C CA . ARG A 1 172 ? -5.218 -7.748 -20.886 1.00 73.50 172 ARG A CA 1
ATOM 1408 C C . ARG A 1 172 ? -5.900 -6.425 -20.573 1.00 73.50 172 ARG A C 1
ATOM 1410 O O . ARG A 1 172 ? -5.635 -5.479 -21.342 1.00 73.50 172 ARG A O 1
#

InterPro domains:
  IPR053041 Transglutaminase-like Superfamily Modulators [PTHR47020] (2-172)

pLDDT: mean 81.93, std 13.26, range [41.69, 97.25]